Protein AF-A0AAW0KG28-F1 (afdb_monomer)

Mean predicted aligned error: 9.25 Å

Structure (mmCIF, N/CA/C/O backbone):
data_AF-A0AAW0KG28-F1
#
_entry.id   AF-A0AAW0KG28-F1
#
loop_
_atom_site.group_PDB
_atom_site.id
_atom_site.type_symbol
_atom_site.label_atom_id
_atom_site.label_alt_id
_atom_site.label_comp_id
_atom_site.label_asym_id
_atom_site.label_entity_id
_atom_site.label_seq_id
_atom_site.pdbx_PDB_ins_code
_atom_site.Cartn_x
_atom_site.Cartn_y
_atom_site.Cartn_z
_atom_site.occupancy
_atom_site.B_iso_or_equiv
_atom_site.auth_seq_id
_atom_site.auth_comp_id
_atom_site.auth_asym_id
_atom_site.auth_atom_id
_atom_site.pdbx_PDB_model_num
ATOM 1 N N . MET A 1 1 ? 52.851 36.233 19.663 1.00 39.03 1 MET A N 1
ATOM 2 C CA . MET A 1 1 ? 51.814 35.227 19.979 1.00 39.03 1 MET A CA 1
ATOM 3 C C . MET A 1 1 ? 50.995 34.976 18.720 1.00 39.03 1 MET A C 1
ATOM 5 O O . MET A 1 1 ? 50.136 35.783 18.399 1.00 39.03 1 MET A O 1
ATOM 9 N N . ILE A 1 2 ? 51.322 33.937 17.947 1.00 38.75 2 ILE A N 1
ATOM 10 C CA . ILE A 1 2 ? 50.583 33.581 16.725 1.00 38.75 2 ILE A CA 1
ATOM 11 C C . ILE A 1 2 ? 49.616 32.455 17.086 1.00 38.75 2 ILE A C 1
ATOM 13 O O . ILE A 1 2 ? 50.030 31.395 17.555 1.00 38.75 2 ILE A O 1
ATOM 17 N N . SER A 1 3 ? 48.328 32.742 16.909 1.00 42.50 3 SER A N 1
ATOM 18 C CA . SER A 1 3 ? 47.203 31.840 17.136 1.00 42.50 3 SER A CA 1
ATOM 19 C C . SER A 1 3 ? 47.344 30.583 16.272 1.00 42.50 3 SER A C 1
ATOM 21 O O . SER A 1 3 ? 47.351 30.662 15.041 1.00 42.50 3 SER A O 1
ATOM 23 N N . LYS A 1 4 ? 47.492 29.416 16.912 1.00 47.50 4 LYS A N 1
ATOM 24 C CA . LYS A 1 4 ? 47.452 28.117 16.233 1.00 47.50 4 LYS A CA 1
ATOM 25 C C . LYS A 1 4 ? 46.022 27.880 15.754 1.00 47.50 4 LYS A C 1
ATOM 27 O O . LYS A 1 4 ? 45.139 27.558 16.540 1.00 47.50 4 LYS A O 1
ATOM 32 N N . ARG A 1 5 ? 45.820 28.043 14.448 1.00 50.28 5 ARG A N 1
ATOM 33 C CA . ARG A 1 5 ? 44.624 27.615 13.723 1.00 50.28 5 ARG A CA 1
ATOM 34 C C . ARG A 1 5 ? 44.538 26.087 13.842 1.00 50.28 5 ARG A C 1
ATOM 36 O O . ARG A 1 5 ? 45.318 25.372 13.218 1.00 50.28 5 ARG A O 1
ATOM 43 N N . THR A 1 6 ? 43.653 25.589 14.697 1.00 45.19 6 THR A N 1
ATOM 44 C CA . THR A 1 6 ? 43.337 24.164 14.799 1.00 45.19 6 THR A CA 1
ATOM 45 C C . THR A 1 6 ? 42.599 23.745 13.531 1.00 45.19 6 THR A C 1
ATOM 47 O O . THR A 1 6 ? 41.420 24.034 13.349 1.00 45.19 6 THR A O 1
ATOM 50 N N . HIS A 1 7 ? 43.308 23.081 12.616 1.00 49.62 7 HIS A N 1
ATOM 51 C CA . HIS A 1 7 ? 42.667 22.293 11.570 1.00 49.62 7 HIS A CA 1
ATOM 52 C C . HIS A 1 7 ? 41.974 21.107 12.244 1.00 49.62 7 HIS A C 1
ATOM 54 O O . HIS A 1 7 ? 42.622 20.146 12.653 1.00 49.62 7 HIS A O 1
ATOM 60 N N . HIS A 1 8 ? 40.657 21.209 12.403 1.00 53.22 8 HIS A N 1
ATOM 61 C CA . HIS A 1 8 ? 39.808 20.076 12.736 1.00 53.22 8 HIS A CA 1
ATOM 62 C C . HIS A 1 8 ? 39.820 19.135 11.522 1.00 53.22 8 HIS A C 1
ATOM 64 O O . HIS A 1 8 ? 39.282 19.471 10.466 1.00 53.22 8 HIS A O 1
ATOM 70 N N . ALA A 1 9 ? 40.535 18.013 11.630 1.00 54.53 9 ALA A N 1
ATOM 71 C CA . ALA A 1 9 ? 40.462 16.942 10.645 1.00 54.53 9 ALA A CA 1
ATOM 72 C C . ALA A 1 9 ? 39.025 16.387 10.641 1.00 54.53 9 ALA A C 1
ATOM 74 O O . ALA A 1 9 ? 38.453 16.238 11.721 1.00 54.53 9 ALA A O 1
ATOM 75 N N . PRO A 1 10 ? 38.417 16.105 9.477 1.00 55.41 10 PRO A N 1
ATOM 76 C CA . PRO A 1 10 ? 37.090 15.509 9.443 1.00 55.41 10 PRO A CA 1
ATOM 77 C C . PRO A 1 10 ? 37.125 14.139 10.132 1.00 55.41 10 PRO A C 1
ATOM 79 O O . PRO A 1 10 ? 37.953 13.291 9.792 1.00 55.41 10 PRO A O 1
ATOM 82 N N . ASP A 1 11 ? 36.237 13.950 11.110 1.00 55.88 11 ASP A N 1
ATOM 83 C CA . ASP A 1 11 ? 36.062 12.694 11.837 1.00 55.88 11 ASP A CA 1
ATOM 84 C C . ASP A 1 11 ? 35.913 11.526 10.853 1.00 55.88 11 ASP A C 1
ATOM 86 O O . ASP A 1 11 ? 35.050 11.536 9.971 1.00 55.88 11 ASP A O 1
ATOM 90 N N . GLN A 1 12 ? 36.734 10.486 11.017 1.00 58.22 12 GLN A N 1
ATOM 91 C CA . GLN A 1 12 ? 36.738 9.302 10.143 1.00 58.22 12 GLN A CA 1
ATOM 92 C C . GLN A 1 12 ? 35.373 8.586 10.106 1.00 58.22 12 GLN A C 1
ATOM 94 O O . GLN A 1 12 ? 35.055 7.904 9.131 1.00 58.22 12 GLN A O 1
ATOM 99 N N . ASN A 1 13 ? 34.548 8.785 11.140 1.00 55.09 13 ASN A N 1
ATOM 100 C CA . ASN A 1 13 ? 33.187 8.263 11.241 1.00 55.09 13 ASN A CA 1
ATOM 101 C C . ASN A 1 13 ? 32.188 9.018 10.339 1.00 55.09 13 ASN A C 1
ATOM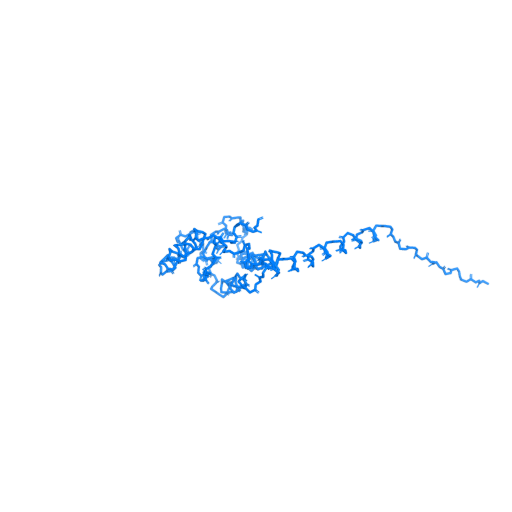 103 O O . ASN A 1 13 ? 31.209 8.448 9.867 1.00 55.09 13 ASN A O 1
ATOM 107 N N . THR A 1 14 ? 32.451 10.292 10.046 1.00 58.28 14 THR A N 1
ATOM 108 C CA . THR A 1 14 ? 31.625 11.117 9.154 1.00 58.28 14 THR A CA 1
ATOM 109 C C . THR A 1 14 ? 31.894 10.751 7.695 1.00 58.28 14 THR A C 1
ATOM 111 O O . THR A 1 14 ? 30.962 10.574 6.915 1.00 58.28 14 THR A O 1
ATOM 114 N N . THR A 1 15 ? 33.161 10.531 7.334 1.00 60.69 15 THR A N 1
ATOM 115 C CA . THR A 1 15 ? 33.578 10.174 5.967 1.00 60.69 15 THR A CA 1
ATOM 116 C C . THR A 1 15 ? 33.090 8.781 5.540 1.00 60.69 15 THR A C 1
ATOM 118 O O . THR A 1 15 ? 32.689 8.588 4.393 1.00 60.69 15 THR A O 1
ATOM 121 N N . SER A 1 16 ? 33.069 7.802 6.452 1.00 62.72 16 SER A N 1
ATOM 122 C CA . SER A 1 16 ? 32.582 6.442 6.164 1.00 62.72 16 SER A CA 1
ATOM 123 C C . SER A 1 16 ? 31.061 6.389 5.955 1.00 62.72 16 SER A C 1
ATOM 125 O O . SER A 1 16 ? 30.582 5.712 5.040 1.00 62.72 16 SER A O 1
ATOM 127 N N . VAL A 1 17 ? 30.299 7.148 6.749 1.00 66.31 17 VAL A N 1
ATOM 128 C CA . VAL A 1 17 ? 28.840 7.288 6.611 1.00 66.31 17 VAL A CA 1
ATOM 129 C C . VAL A 1 17 ? 28.479 8.029 5.321 1.00 66.31 17 VAL A C 1
ATOM 131 O O . VAL A 1 17 ? 27.544 7.621 4.629 1.00 66.31 17 VAL A O 1
ATOM 134 N N . GLN A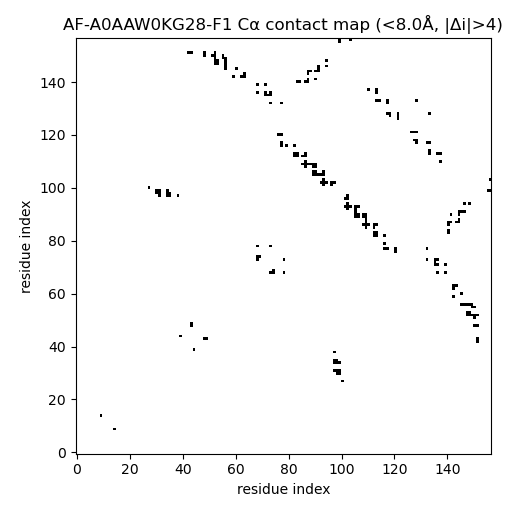 1 18 ? 29.238 9.065 4.952 1.00 67.81 18 GLN A N 1
ATOM 135 C CA . GLN A 1 18 ? 29.036 9.806 3.703 1.00 67.81 18 GLN A CA 1
ATOM 136 C C . GLN A 1 18 ? 29.200 8.894 2.479 1.00 67.81 18 GLN A C 1
ATOM 138 O O . GLN A 1 18 ? 28.288 8.802 1.657 1.00 67.81 18 GLN A O 1
ATOM 143 N N . ASN A 1 19 ? 30.293 8.126 2.431 1.00 76.06 19 ASN A N 1
ATOM 144 C CA . ASN A 1 19 ? 30.559 7.177 1.349 1.00 76.06 19 ASN A CA 1
ATOM 145 C C . ASN A 1 19 ? 29.460 6.105 1.253 1.00 76.06 19 ASN A C 1
ATOM 147 O O . ASN A 1 19 ? 28.973 5.803 0.167 1.00 76.06 19 ASN A O 1
ATOM 151 N N . SER A 1 20 ? 29.009 5.557 2.388 1.00 80.88 20 SER A N 1
ATOM 152 C CA . SER A 1 20 ? 27.921 4.567 2.426 1.00 80.88 20 SER A CA 1
ATOM 153 C C . SER A 1 20 ? 26.614 5.103 1.828 1.00 80.88 20 SER A C 1
ATOM 155 O O . SER A 1 20 ? 25.915 4.395 1.097 1.00 80.88 20 SER A O 1
ATOM 157 N N . ASN A 1 21 ? 26.292 6.371 2.087 1.00 87.31 21 ASN A N 1
ATOM 158 C CA . ASN A 1 21 ? 25.112 7.014 1.519 1.00 87.31 21 ASN A CA 1
ATOM 159 C C . ASN A 1 21 ? 25.258 7.247 0.010 1.00 87.31 21 ASN A C 1
ATOM 161 O O . ASN A 1 21 ? 24.315 6.975 -0.730 1.00 87.31 21 ASN A O 1
ATOM 165 N N . GLU A 1 22 ? 26.432 7.669 -0.461 1.00 87.19 22 GLU A N 1
ATOM 166 C CA . GLU A 1 22 ? 26.710 7.832 -1.894 1.00 87.19 22 GLU A CA 1
ATOM 167 C C . GLU A 1 22 ? 26.524 6.524 -2.673 1.00 87.19 22 GLU A C 1
ATOM 169 O O . GLU A 1 22 ? 25.815 6.514 -3.682 1.00 87.19 22 GLU A O 1
ATOM 174 N N . TYR A 1 23 ? 27.044 5.398 -2.168 1.00 87.62 23 TYR A N 1
ATOM 175 C CA . TYR A 1 23 ? 26.822 4.084 -2.786 1.00 87.62 23 TYR A CA 1
ATOM 176 C C . TYR A 1 23 ? 25.339 3.701 -2.829 1.00 87.62 23 TYR A C 1
ATOM 178 O O . TYR A 1 23 ? 24.859 3.191 -3.844 1.00 87.62 23 TYR A O 1
ATOM 186 N N . LYS A 1 24 ? 24.582 3.984 -1.760 1.00 87.94 24 LYS A N 1
ATOM 187 C CA . LYS A 1 24 ? 23.130 3.752 -1.740 1.00 87.94 24 LYS A CA 1
ATOM 188 C C . LYS A 1 24 ? 22.415 4.585 -2.801 1.00 87.94 24 LYS A C 1
ATOM 190 O O . LYS A 1 24 ? 21.565 4.045 -3.503 1.00 87.94 24 LYS A O 1
ATOM 195 N N . TYR A 1 25 ? 22.736 5.871 -2.940 1.00 91.38 25 TYR A N 1
ATOM 196 C CA . TYR A 1 25 ? 22.110 6.728 -3.952 1.00 91.38 25 TYR A CA 1
ATOM 197 C C . TYR A 1 25 ? 22.483 6.306 -5.376 1.00 91.38 25 TYR A C 1
ATOM 199 O O . TYR A 1 25 ? 21.610 6.262 -6.243 1.00 91.38 25 TYR A O 1
ATOM 207 N N . ALA A 1 26 ? 23.739 5.920 -5.607 1.00 93.38 26 ALA A N 1
ATOM 208 C CA . ALA A 1 26 ? 24.187 5.388 -6.890 1.00 93.38 26 ALA A CA 1
ATOM 209 C C . ALA A 1 26 ? 23.435 4.099 -7.264 1.00 93.38 26 ALA A C 1
ATOM 211 O O . ALA A 1 26 ? 22.929 3.985 -8.381 1.00 93.38 26 ALA A O 1
ATOM 212 N N . GLY A 1 27 ? 23.279 3.167 -6.317 1.00 92.12 27 GLY A N 1
ATOM 213 C CA . GLY A 1 27 ? 22.507 1.937 -6.517 1.00 92.12 27 GLY A CA 1
ATOM 214 C C . GLY A 1 27 ? 21.039 2.204 -6.862 1.00 92.12 27 GLY A C 1
ATOM 215 O O . GLY A 1 27 ? 20.501 1.606 -7.791 1.00 92.12 27 GLY A O 1
ATOM 216 N N . GLN A 1 28 ? 20.405 3.166 -6.187 1.00 90.38 28 GLN A N 1
ATOM 217 C CA . GLN A 1 28 ? 19.026 3.575 -6.484 1.00 90.38 28 GLN A CA 1
ATOM 218 C C . GLN A 1 28 ? 18.892 4.212 -7.873 1.00 90.38 28 GLN A C 1
ATOM 220 O O . GLN A 1 28 ? 17.927 3.947 -8.591 1.00 90.38 28 GLN A O 1
ATOM 225 N N . GLY A 1 29 ? 19.861 5.043 -8.268 1.00 93.44 29 GLY A N 1
ATOM 226 C CA . GLY A 1 29 ? 19.911 5.628 -9.607 1.00 93.44 29 GLY A CA 1
ATOM 227 C C . GLY A 1 29 ? 20.041 4.559 -10.693 1.00 93.44 29 GLY A C 1
ATOM 228 O O . GLY A 1 29 ? 19.326 4.607 -11.696 1.00 93.44 29 GLY A O 1
ATOM 229 N N . LEU A 1 30 ? 20.896 3.559 -10.461 1.00 94.25 30 LEU A N 1
ATOM 230 C CA . LEU A 1 30 ? 21.080 2.427 -11.365 1.00 94.25 30 LEU A CA 1
ATOM 231 C C . LEU A 1 30 ? 19.808 1.579 -11.483 1.00 94.25 30 LEU A C 1
ATOM 233 O O . LEU A 1 30 ? 19.371 1.310 -12.602 1.00 94.25 30 LEU A O 1
ATOM 237 N N . GLU A 1 31 ? 19.179 1.216 -10.360 1.00 91.56 31 GLU A N 1
ATOM 238 C CA . GLU A 1 31 ? 17.899 0.493 -10.346 1.00 91.56 31 GLU A CA 1
ATOM 239 C C . GLU A 1 31 ? 16.852 1.241 -11.175 1.00 91.56 31 GLU A C 1
ATOM 241 O O . GLU A 1 31 ? 16.232 0.666 -12.073 1.00 91.56 31 GLU A O 1
ATOM 246 N N . LYS A 1 32 ? 16.695 2.547 -10.931 1.00 92.38 32 LYS A N 1
ATOM 247 C CA . LYS A 1 32 ? 15.724 3.379 -11.644 1.00 92.38 32 LYS A CA 1
ATOM 248 C C . LYS A 1 32 ? 15.986 3.406 -13.142 1.00 92.38 32 LYS A C 1
ATOM 250 O O . LYS A 1 32 ? 15.041 3.292 -13.928 1.00 92.38 32 LYS A O 1
ATOM 255 N N . TYR A 1 33 ? 17.245 3.541 -13.547 1.00 94.19 33 TYR A N 1
ATOM 256 C CA . TYR A 1 33 ? 17.624 3.545 -14.955 1.00 94.19 33 TYR A CA 1
ATOM 257 C C . TYR A 1 33 ? 17.319 2.200 -15.627 1.00 94.19 33 TYR A C 1
ATOM 259 O O . TYR A 1 33 ? 16.608 2.165 -16.636 1.00 94.19 33 TYR A O 1
ATOM 267 N N . VAL A 1 34 ? 17.794 1.097 -15.041 1.00 93.69 34 VAL A N 1
ATOM 268 C CA . VAL A 1 34 ? 17.603 -0.263 -15.565 1.00 93.69 34 VAL A CA 1
ATOM 269 C C . VAL A 1 34 ? 16.118 -0.595 -15.663 1.00 93.69 34 VAL A C 1
ATOM 271 O O . VAL A 1 34 ? 15.640 -0.972 -16.735 1.00 93.69 34 VAL A O 1
ATOM 274 N N . MET A 1 35 ? 15.358 -0.367 -14.592 1.00 90.88 35 MET A N 1
ATOM 275 C CA . MET A 1 35 ? 13.927 -0.666 -14.555 1.00 90.88 35 MET A CA 1
ATOM 276 C C . MET A 1 35 ? 13.133 0.203 -15.522 1.00 90.88 35 MET A C 1
ATOM 278 O O . MET A 1 35 ? 12.198 -0.283 -16.143 1.00 90.88 35 MET A O 1
ATOM 282 N N . THR A 1 36 ? 13.532 1.455 -15.758 1.00 89.50 36 THR A N 1
ATOM 283 C CA . THR A 1 36 ? 12.879 2.298 -16.774 1.00 89.50 36 THR A CA 1
ATOM 284 C C . THR A 1 36 ? 13.025 1.723 -18.185 1.00 89.50 36 THR A C 1
ATOM 286 O O . THR A 1 36 ? 12.083 1.824 -18.977 1.00 89.50 36 THR A O 1
ATOM 289 N N . LYS A 1 37 ? 14.180 1.124 -18.504 1.00 92.06 37 LYS A N 1
ATOM 290 C CA . LYS A 1 37 ? 14.465 0.520 -19.817 1.00 92.06 37 LYS A CA 1
ATOM 291 C C . LYS A 1 37 ? 13.860 -0.872 -19.973 1.00 92.06 37 LYS A C 1
ATOM 293 O O . LYS A 1 37 ? 13.383 -1.197 -21.055 1.00 92.06 37 LYS A O 1
ATOM 298 N N . LEU A 1 38 ? 13.872 -1.676 -18.912 1.00 89.44 38 LEU A N 1
ATOM 299 C CA . LEU A 1 38 ? 13.390 -3.056 -18.938 1.00 89.44 38 LEU A CA 1
ATOM 300 C C . LEU A 1 38 ? 11.900 -3.197 -18.622 1.00 89.44 38 LEU A C 1
ATOM 302 O O . LEU A 1 38 ? 11.364 -4.275 -18.853 1.00 89.44 38 LEU A O 1
ATOM 306 N N . PHE A 1 39 ? 11.227 -2.137 -18.153 1.00 84.81 39 PHE A N 1
ATOM 307 C CA . PHE A 1 39 ? 9.842 -2.184 -17.669 1.00 84.81 39 PHE A CA 1
ATOM 308 C C . PHE A 1 39 ? 8.908 -2.987 -18.577 1.00 84.81 39 PHE A C 1
ATOM 310 O O . PHE A 1 39 ? 8.270 -3.914 -18.114 1.00 84.81 39 PHE A O 1
ATOM 317 N N . THR A 1 40 ? 8.878 -2.710 -19.882 1.00 83.88 40 THR A N 1
ATOM 318 C CA . THR A 1 40 ? 7.962 -3.389 -20.820 1.00 83.88 40 THR A CA 1
ATOM 319 C C . THR A 1 40 ? 8.276 -4.867 -21.060 1.00 83.88 40 THR A C 1
ATOM 321 O O . THR A 1 40 ? 7.461 -5.569 -21.644 1.00 83.88 40 THR A O 1
ATOM 324 N N . ARG A 1 41 ? 9.465 -5.336 -20.665 1.00 84.31 41 ARG A N 1
ATOM 325 C CA . ARG A 1 41 ? 9.902 -6.732 -20.809 1.00 84.31 41 ARG A CA 1
ATOM 326 C C . ARG A 1 41 ? 9.753 -7.542 -19.530 1.00 84.31 41 ARG A C 1
ATOM 328 O O . ARG A 1 41 ? 9.636 -8.757 -19.610 1.00 84.31 41 ARG A O 1
ATOM 335 N N . VAL A 1 42 ? 9.831 -6.889 -18.373 1.00 82.38 42 VAL A N 1
ATOM 336 C CA . VAL A 1 42 ? 9.784 -7.560 -17.061 1.00 82.38 42 VAL A CA 1
ATOM 337 C C . VAL A 1 42 ? 8.454 -7.354 -16.352 1.00 82.38 42 VAL A C 1
ATOM 339 O O . VAL A 1 42 ? 8.097 -8.138 -15.485 1.00 82.38 42 VAL A O 1
ATOM 342 N N . PHE A 1 43 ? 7.719 -6.304 -16.712 1.00 76.44 43 PHE A N 1
ATOM 343 C CA . PHE A 1 43 ? 6.431 -5.978 -16.132 1.00 76.44 43 PHE A CA 1
ATOM 344 C C . PHE A 1 43 ? 5.327 -6.380 -17.097 1.00 76.44 43 PHE A C 1
ATOM 346 O O . PHE A 1 43 ? 5.301 -5.917 -18.238 1.00 76.44 43 PHE A O 1
ATOM 353 N N . ALA A 1 44 ? 4.418 -7.225 -16.628 1.00 73.75 44 ALA A N 1
ATOM 354 C CA . ALA A 1 44 ? 3.324 -7.743 -17.430 1.00 73.75 44 ALA A CA 1
ATOM 355 C C . ALA A 1 44 ? 3.706 -8.402 -18.751 1.00 73.75 44 ALA A C 1
ATOM 357 O O . ALA A 1 44 ? 3.028 -8.253 -19.765 1.00 73.75 44 ALA A O 1
ATOM 358 N N . SER A 1 45 ? 4.804 -9.155 -18.719 1.00 78.88 45 SER A N 1
ATOM 359 C CA . SER A 1 45 ? 5.331 -9.843 -19.890 1.00 78.88 45 SER A CA 1
ATOM 360 C C . SER A 1 45 ? 4.697 -11.208 -20.145 1.00 78.88 45 SER A C 1
ATOM 362 O O . SER A 1 45 ? 4.712 -11.648 -21.295 1.00 78.88 45 SER A O 1
ATOM 364 N N . HIS A 1 46 ? 4.116 -11.862 -19.129 1.00 83.25 46 HIS A N 1
ATOM 365 C CA . HIS A 1 46 ? 3.430 -13.142 -19.301 1.00 83.25 46 HIS A CA 1
ATOM 366 C C . HIS A 1 46 ? 1.902 -12.961 -19.405 1.00 83.25 46 HIS A C 1
ATOM 368 O O . HIS A 1 46 ? 1.306 -12.277 -18.569 1.00 83.25 46 HIS A O 1
ATOM 374 N N . PRO A 1 47 ? 1.225 -13.586 -20.388 1.00 85.12 47 PRO A N 1
ATOM 375 C CA . PRO A 1 47 ? -0.231 -13.490 -20.531 1.00 85.12 47 PRO A CA 1
ATOM 376 C C . PRO A 1 47 ? -1.016 -13.959 -19.299 1.00 85.12 47 PRO A C 1
ATOM 378 O O . PRO A 1 47 ? -2.060 -13.389 -18.979 1.00 85.12 47 PRO A O 1
ATOM 381 N N . ASP A 1 48 ? -0.514 -14.978 -18.597 1.00 86.31 48 ASP A N 1
ATOM 382 C CA . ASP A 1 48 ? -1.157 -15.498 -17.383 1.00 86.31 48 ASP A CA 1
ATOM 383 C 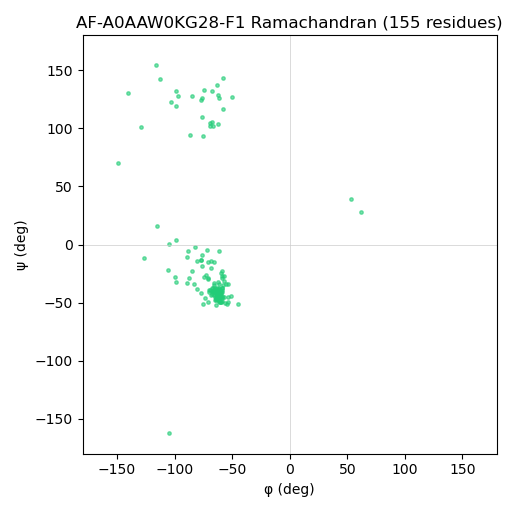C . ASP A 1 48 ? -1.172 -14.467 -16.256 1.00 86.31 48 ASP A C 1
ATOM 385 O O . ASP A 1 48 ? -2.192 -14.299 -15.589 1.00 86.31 48 ASP A O 1
ATOM 389 N N . ASP A 1 49 ? -0.086 -13.715 -16.101 1.00 81.56 49 ASP A N 1
ATOM 390 C CA . ASP A 1 49 ? 0.013 -12.679 -15.083 1.00 81.56 49 ASP A CA 1
ATOM 391 C C . ASP A 1 49 ? -0.985 -11.538 -15.375 1.00 81.56 49 ASP A C 1
ATOM 393 O O . ASP A 1 49 ? -1.651 -11.032 -14.472 1.00 81.56 49 ASP A O 1
ATOM 397 N N . VAL A 1 50 ? -1.168 -11.164 -16.654 1.00 83.31 50 VAL A N 1
ATOM 398 C CA . VAL A 1 50 ? -2.172 -10.166 -17.083 1.00 83.31 50 VAL A CA 1
ATOM 399 C C . VAL A 1 50 ? -3.587 -10.657 -16.780 1.00 83.31 50 VAL A C 1
ATOM 401 O O . VAL A 1 50 ? -4.436 -9.892 -16.317 1.00 83.31 50 VAL A O 1
ATOM 404 N N . LYS A 1 51 ? -3.850 -11.945 -17.014 1.00 87.19 51 LYS A N 1
ATOM 405 C CA . LYS A 1 51 ? -5.143 -12.570 -16.725 1.00 87.19 51 LYS A CA 1
ATOM 406 C C . LYS A 1 51 ? -5.431 -12.605 -15.224 1.00 87.19 51 LYS A C 1
ATOM 408 O O . LYS A 1 51 ? -6.556 -12.303 -14.825 1.00 87.19 51 LYS A O 1
ATOM 413 N N . LEU A 1 52 ? -4.446 -12.957 -14.398 1.00 84.75 52 LEU A N 1
ATOM 414 C CA . LEU A 1 52 ? -4.580 -12.950 -12.939 1.00 84.75 52 LEU A CA 1
ATOM 415 C C . LEU A 1 52 ? -4.865 -11.542 -12.415 1.00 84.75 52 LEU A C 1
ATOM 417 O O . LEU A 1 52 ? -5.727 -11.376 -11.552 1.00 84.75 52 LEU A O 1
ATOM 421 N N . ASP A 1 53 ? -4.212 -10.530 -12.984 1.00 84.81 53 ASP A N 1
ATOM 422 C CA . ASP A 1 53 ? -4.465 -9.135 -12.637 1.00 84.81 53 ASP A CA 1
ATOM 423 C C . ASP A 1 53 ? -5.887 -8.686 -12.962 1.00 84.81 53 ASP A C 1
ATOM 425 O O . ASP A 1 53 ? -6.552 -8.066 -12.129 1.00 84.81 53 ASP A O 1
ATOM 429 N N . HIS A 1 54 ? -6.385 -9.053 -14.145 1.00 86.31 54 HIS A N 1
ATOM 430 C CA . HIS A 1 54 ? -7.762 -8.769 -14.535 1.00 86.31 54 HIS A CA 1
ATOM 431 C C . HIS A 1 54 ? -8.758 -9.412 -13.565 1.00 86.31 54 HIS A C 1
ATOM 433 O O . HIS A 1 54 ? -9.635 -8.733 -13.036 1.00 86.31 54 HIS A O 1
ATOM 439 N N . GLN A 1 55 ? -8.582 -10.702 -13.262 1.00 88.75 55 GLN A N 1
ATOM 440 C CA . GLN A 1 55 ? -9.456 -11.426 -12.334 1.00 88.75 55 GLN A CA 1
ATOM 441 C C . GLN A 1 55 ? -9.438 -10.825 -10.926 1.00 88.75 55 GLN A C 1
ATOM 443 O O . GLN A 1 55 ? -10.472 -10.769 -10.256 1.00 88.75 55 GLN A O 1
ATOM 448 N N . LEU A 1 56 ? -8.270 -10.392 -10.453 1.00 86.00 56 LEU A N 1
ATOM 449 C CA . LEU A 1 56 ? -8.136 -9.742 -9.157 1.00 86.00 56 LEU A CA 1
ATOM 450 C C . LEU A 1 56 ? -8.815 -8.369 -9.156 1.00 86.00 56 LEU A C 1
ATOM 452 O O . LEU A 1 56 ? -9.555 -8.066 -8.222 1.00 86.00 56 LEU A O 1
ATOM 456 N N . SER A 1 57 ? -8.633 -7.578 -10.215 1.00 86.25 57 SER A N 1
ATOM 457 C CA . SER A 1 57 ? -9.294 -6.280 -10.381 1.00 86.25 57 SER A CA 1
ATOM 458 C C . SER A 1 57 ? -10.820 -6.414 -10.400 1.00 86.25 57 SER A C 1
ATOM 460 O O . SER A 1 57 ? -11.506 -5.688 -9.680 1.00 86.25 57 SER A O 1
ATOM 462 N N . GLU A 1 58 ? -11.363 -7.398 -11.123 1.00 89.38 58 GLU A N 1
ATOM 463 C CA . GLU A 1 58 ? -12.802 -7.688 -11.145 1.00 89.38 58 GLU A CA 1
ATOM 464 C C . GLU A 1 58 ? -13.330 -8.066 -9.758 1.00 89.38 58 GLU A C 1
ATOM 466 O O . GLU A 1 58 ? -14.327 -7.510 -9.294 1.00 89.38 58 GLU A O 1
ATOM 471 N N . LYS A 1 59 ? -12.639 -8.968 -9.051 1.00 89.31 59 LYS A N 1
ATOM 472 C CA . LYS A 1 59 ? -13.018 -9.361 -7.685 1.00 89.31 59 LYS A CA 1
ATOM 473 C C . LYS A 1 59 ? -12.995 -8.172 -6.727 1.00 89.31 59 LYS A C 1
ATOM 475 O O . LYS A 1 59 ? -13.946 -7.992 -5.967 1.00 89.31 59 LYS A O 1
ATOM 480 N N . MET A 1 60 ? -11.949 -7.348 -6.781 1.00 89.38 60 MET A N 1
ATOM 481 C CA . MET A 1 60 ? -11.843 -6.144 -5.955 1.00 89.38 60 MET A CA 1
ATOM 482 C C . MET A 1 60 ? -12.974 -5.162 -6.264 1.00 89.38 60 MET A C 1
ATOM 484 O O . MET A 1 60 ? -13.613 -4.669 -5.337 1.00 89.38 60 MET A O 1
ATOM 488 N N . ALA A 1 61 ? -13.299 -4.949 -7.542 1.00 89.62 61 ALA A N 1
ATOM 489 C CA . ALA A 1 61 ? -14.387 -4.068 -7.961 1.00 89.62 61 ALA A CA 1
ATOM 490 C C . ALA A 1 61 ? -15.764 -4.520 -7.447 1.00 89.62 61 ALA A C 1
ATOM 492 O O . ALA A 1 61 ? -16.599 -3.671 -7.134 1.00 89.62 61 ALA A O 1
ATOM 493 N N . LEU A 1 62 ? -16.005 -5.830 -7.329 1.00 92.56 62 LEU A N 1
ATOM 494 C CA . LEU A 1 62 ? -17.227 -6.372 -6.725 1.00 92.56 62 LEU A CA 1
ATOM 495 C C . LEU A 1 62 ? -17.246 -6.153 -5.207 1.00 92.56 62 LEU A C 1
ATOM 497 O O . LEU A 1 62 ? -18.215 -5.613 -4.677 1.00 92.56 62 LEU A O 1
ATOM 501 N N . ILE A 1 63 ? -16.164 -6.513 -4.509 1.00 92.31 63 ILE A N 1
ATOM 502 C CA . ILE A 1 63 ? -16.054 -6.381 -3.044 1.00 92.31 63 ILE A CA 1
ATOM 503 C C . ILE A 1 63 ? -16.181 -4.914 -2.612 1.00 92.31 63 ILE A C 1
ATOM 505 O O . ILE A 1 63 ? -16.856 -4.603 -1.628 1.00 92.31 63 ILE A O 1
ATOM 509 N N . GLN A 1 64 ? -15.592 -3.991 -3.377 1.00 92.19 64 GLN A N 1
ATOM 510 C CA . GLN A 1 64 ? -15.587 -2.559 -3.079 1.00 92.19 64 GLN A CA 1
ATOM 511 C C . GLN A 1 64 ? -17.000 -1.963 -2.924 1.00 92.19 64 GLN A C 1
ATOM 513 O O . GLN A 1 64 ? -17.159 -0.966 -2.207 1.00 92.19 64 GLN A O 1
ATOM 518 N N . GLN A 1 65 ? -18.006 -2.557 -3.580 1.00 92.44 65 GLN A N 1
ATOM 519 C CA . GLN A 1 65 ? -19.394 -2.079 -3.600 1.00 92.44 65 GLN A CA 1
ATOM 520 C C . GLN A 1 65 ? -20.113 -2.265 -2.263 1.00 92.44 65 GLN A C 1
ATOM 522 O O . GLN A 1 65 ? -20.993 -1.472 -1.941 1.00 92.44 65 GLN A O 1
ATOM 527 N N . PHE A 1 66 ? -19.746 -3.287 -1.487 1.00 95.00 66 PHE A N 1
ATOM 528 C CA . PHE A 1 66 ? -20.467 -3.647 -0.263 1.00 95.00 66 PHE A CA 1
ATOM 529 C C . PHE A 1 66 ? -19.586 -3.753 0.985 1.00 95.00 66 PHE A C 1
ATOM 531 O O . PHE A 1 66 ? -20.131 -3.828 2.086 1.00 95.00 66 PHE A O 1
ATOM 538 N N . ILE A 1 67 ? -18.255 -3.749 0.845 1.00 95.44 67 ILE A N 1
ATOM 539 C CA . ILE A 1 67 ? -17.339 -3.787 1.988 1.00 95.44 67 ILE A CA 1
ATOM 540 C C . ILE A 1 67 ? -17.524 -2.550 2.874 1.00 95.44 67 ILE A C 1
ATOM 542 O O . ILE A 1 67 ? -17.476 -1.404 2.405 1.00 95.44 67 ILE A O 1
ATOM 546 N N . ARG A 1 68 ? -17.709 -2.798 4.169 1.00 95.75 68 ARG A N 1
ATOM 547 C CA . ARG A 1 68 ? -17.781 -1.790 5.225 1.00 95.75 68 ARG A CA 1
ATOM 548 C C . ARG A 1 68 ? -16.621 -1.974 6.207 1.00 95.75 68 ARG A C 1
ATOM 550 O O . ARG A 1 68 ? -16.131 -3.098 6.340 1.00 95.75 68 ARG A O 1
ATOM 557 N N . PRO A 1 69 ? -16.192 -0.919 6.918 1.00 95.94 69 PRO A N 1
ATOM 558 C CA . PRO A 1 69 ? -15.107 -1.022 7.894 1.00 95.94 69 PRO A CA 1
ATOM 559 C C . PRO A 1 69 ? -15.354 -2.090 8.971 1.00 95.94 69 PRO A C 1
ATOM 561 O O . PRO A 1 69 ? -14.427 -2.778 9.390 1.00 95.94 69 PRO A O 1
ATOM 564 N N . GLU A 1 70 ? -16.612 -2.298 9.368 1.00 96.00 70 GLU A N 1
ATOM 565 C CA . GLU A 1 70 ? -16.992 -3.290 10.382 1.00 96.00 70 GLU A CA 1
ATOM 566 C C . GLU A 1 70 ? -16.804 -4.733 9.901 1.00 96.00 70 GLU A C 1
ATOM 568 O O . GLU A 1 70 ? -16.714 -5.635 10.721 1.00 96.00 70 GLU A O 1
ATOM 573 N N . ASN A 1 71 ? -16.738 -4.977 8.586 1.00 96.31 71 ASN A N 1
ATOM 574 C CA . ASN A 1 71 ? -16.446 -6.311 8.052 1.00 96.31 71 ASN A CA 1
ATOM 575 C C . ASN A 1 71 ? -14.987 -6.733 8.268 1.00 96.31 71 ASN A C 1
ATOM 577 O O . ASN A 1 71 ? -14.668 -7.900 8.069 1.00 96.31 71 ASN A O 1
ATOM 581 N N . LEU A 1 72 ? -14.121 -5.778 8.607 1.00 96.19 72 LEU A N 1
ATOM 582 C CA . LEU A 1 72 ? -12.703 -5.978 8.884 1.00 96.19 72 LEU A CA 1
ATOM 583 C C . LEU A 1 72 ? -12.375 -5.650 10.349 1.00 96.19 72 LEU A C 1
ATOM 585 O O . LEU A 1 72 ? -11.217 -5.438 10.670 1.00 96.19 72 LEU A O 1
ATOM 589 N N . ASP A 1 73 ? -13.380 -5.555 11.225 1.00 94.81 73 ASP A N 1
ATOM 590 C CA . ASP A 1 73 ? -13.206 -5.236 12.650 1.00 94.81 73 ASP A CA 1
ATOM 591 C C . ASP A 1 73 ? -12.575 -3.852 12.931 1.00 94.81 73 ASP A C 1
ATOM 593 O O . ASP A 1 73 ? -11.972 -3.609 13.979 1.00 94.81 73 ASP A O 1
ATOM 597 N N . ILE A 1 74 ? -12.760 -2.881 12.025 1.00 94.94 74 ILE A N 1
ATOM 598 C CA . ILE A 1 74 ? -12.267 -1.510 12.222 1.00 94.94 74 ILE A CA 1
ATOM 599 C C . ILE A 1 74 ? -13.170 -0.754 13.207 1.00 94.94 74 ILE A C 1
ATOM 601 O O . ILE A 1 74 ? -14.294 -0.352 12.879 1.00 94.94 74 ILE A O 1
ATOM 605 N N . LYS A 1 75 ? -12.648 -0.489 14.411 1.00 92.25 75 LYS A N 1
ATOM 606 C CA . LYS A 1 75 ? -13.329 0.298 15.457 1.00 92.25 75 LYS A CA 1
ATOM 607 C C . LYS A 1 75 ? -13.672 1.706 14.949 1.00 92.25 75 LYS A C 1
ATOM 609 O O . LYS A 1 75 ? -12.868 2.335 14.266 1.00 92.25 75 LYS A O 1
ATOM 614 N N . ARG A 1 76 ? -14.830 2.246 15.359 1.00 91.50 76 ARG A N 1
ATOM 615 C CA . ARG A 1 76 ? -15.310 3.590 14.953 1.00 91.50 76 ARG A CA 1
ATOM 616 C C . ARG A 1 76 ? -14.302 4.711 15.214 1.00 91.50 76 ARG A C 1
ATOM 618 O O . ARG A 1 76 ? -14.203 5.628 14.411 1.00 91.50 76 ARG A O 1
ATOM 625 N N . THR A 1 77 ? -13.520 4.607 16.287 1.00 90.62 77 THR A N 1
ATOM 626 C CA . THR A 1 77 ? -12.457 5.564 16.638 1.00 90.62 77 THR A CA 1
ATOM 627 C C . THR A 1 77 ? -11.396 5.707 15.540 1.00 90.62 77 THR A C 1
ATOM 629 O O . THR A 1 77 ? -10.805 6.771 15.395 1.00 90.62 77 THR A O 1
ATOM 632 N N . PHE A 1 78 ? -11.189 4.671 14.720 1.00 91.50 78 PHE A N 1
ATOM 633 C CA . PHE A 1 78 ? -10.227 4.662 13.613 1.00 91.50 78 PHE A CA 1
ATOM 634 C C . PHE A 1 78 ? -10.865 4.940 12.245 1.00 91.50 78 PHE A C 1
ATOM 636 O O . PHE A 1 78 ? -10.179 4.891 11.222 1.00 91.50 78 PHE A O 1
ATOM 643 N N . GLN A 1 79 ? -12.166 5.239 12.205 1.00 93.12 79 GLN A N 1
ATOM 644 C CA . GLN A 1 79 ? -12.881 5.532 10.968 1.00 93.12 79 GLN A CA 1
ATOM 645 C C . GLN A 1 79 ? -12.761 7.018 10.612 1.00 93.12 79 GLN A C 1
ATOM 647 O O . GLN A 1 79 ? -13.524 7.858 11.083 1.00 93.12 79 GLN A O 1
ATOM 652 N N . ASN A 1 80 ? -11.777 7.348 9.772 1.00 94.00 80 ASN A N 1
ATOM 653 C CA . ASN A 1 80 ? -11.552 8.703 9.272 1.00 94.00 80 ASN A CA 1
ATOM 654 C C . ASN A 1 80 ? -11.433 8.693 7.746 1.00 94.00 80 ASN A C 1
ATOM 656 O O . ASN A 1 80 ? -10.376 8.390 7.187 1.00 94.00 80 ASN A O 1
ATOM 660 N N . GLU A 1 81 ? -12.522 9.078 7.084 1.00 93.06 81 GLU A N 1
ATOM 661 C CA . GLU A 1 81 ? -12.626 9.085 5.622 1.00 93.06 81 GLU A CA 1
ATOM 662 C C . GLU A 1 81 ? -11.571 9.976 4.949 1.00 93.06 81 GLU A C 1
ATOM 664 O O . GLU A 1 81 ? -11.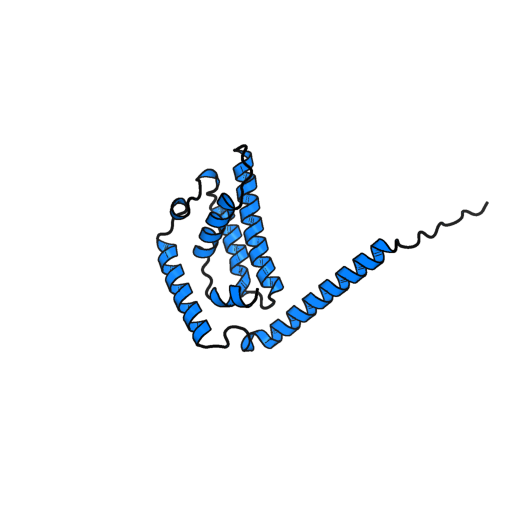012 9.609 3.916 1.00 93.06 81 GLU A O 1
ATOM 669 N N . THR A 1 82 ? -11.232 11.123 5.546 1.00 95.81 82 THR A N 1
ATOM 670 C CA . THR A 1 82 ? -10.218 12.034 4.992 1.00 95.81 82 THR A CA 1
ATOM 671 C C . THR A 1 82 ? -8.835 11.386 4.992 1.00 95.81 82 THR A C 1
ATOM 673 O O . THR A 1 82 ? -8.148 11.395 3.969 1.00 95.81 82 THR A O 1
ATOM 676 N N . SER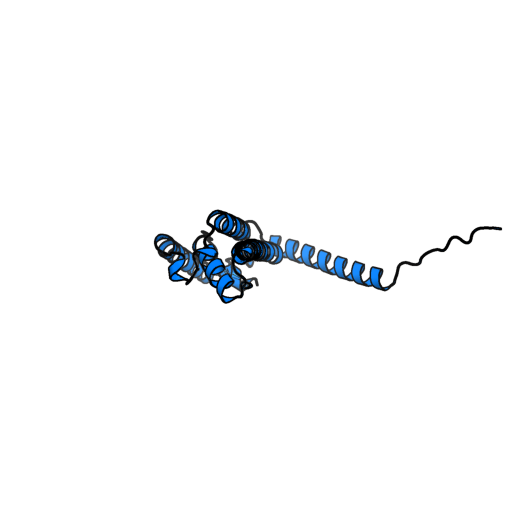 A 1 83 ? -8.424 10.786 6.110 1.00 95.75 83 SER A N 1
ATOM 677 C CA . SER A 1 83 ? -7.138 10.091 6.216 1.00 95.75 83 SER A CA 1
ATOM 678 C C . SER A 1 83 ? -7.084 8.858 5.319 1.00 95.75 83 SER A C 1
ATOM 680 O O . SER A 1 83 ? -6.064 8.614 4.675 1.00 95.75 83 SER A O 1
ATOM 682 N N . TRP A 1 84 ? -8.182 8.106 5.208 1.00 96.31 84 TRP A N 1
ATOM 683 C CA . TRP A 1 84 ? -8.263 6.979 4.280 1.00 96.31 84 TRP A CA 1
ATOM 684 C C . TRP A 1 84 ? -8.143 7.424 2.830 1.00 96.31 84 TRP A C 1
ATOM 686 O O . TRP A 1 84 ? -7.383 6.820 2.079 1.00 96.31 84 TRP A O 1
ATOM 696 N N . LEU A 1 85 ? -8.805 8.513 2.436 1.00 96.19 85 LEU A N 1
ATOM 697 C CA . LEU A 1 85 ? -8.672 9.072 1.094 1.00 96.19 85 LEU A CA 1
ATOM 698 C C . LEU A 1 85 ? -7.230 9.518 0.799 1.00 96.19 85 LEU A C 1
ATOM 700 O O . LEU A 1 85 ? -6.747 9.337 -0.319 1.00 96.19 85 LEU A O 1
ATOM 704 N N . LEU A 1 86 ? -6.520 10.082 1.780 1.00 97.31 86 LEU A N 1
ATOM 705 C CA . LEU A 1 86 ? -5.101 10.425 1.632 1.00 97.31 86 LEU A CA 1
ATOM 706 C C . LEU A 1 86 ? -4.230 9.174 1.450 1.00 97.31 86 LEU A C 1
ATOM 708 O O . LEU A 1 86 ? -3.403 9.142 0.540 1.00 97.31 86 LEU A O 1
ATOM 712 N N . ALA A 1 87 ? -4.451 8.129 2.250 1.00 97.00 87 ALA A N 1
ATOM 713 C CA . ALA A 1 87 ? -3.732 6.862 2.127 1.00 97.00 87 ALA A CA 1
ATOM 714 C C . ALA A 1 87 ? -3.986 6.201 0.758 1.00 97.00 87 ALA A C 1
ATOM 716 O O . ALA A 1 87 ? -3.045 5.791 0.077 1.00 97.00 87 ALA A O 1
ATOM 717 N N . GLN A 1 88 ? -5.244 6.201 0.302 1.00 95.44 88 GLN A N 1
ATOM 718 C CA . GLN A 1 88 ? -5.634 5.733 -1.029 1.00 95.44 88 GLN A CA 1
ATOM 719 C C . GLN A 1 88 ? -4.890 6.492 -2.135 1.00 95.44 88 GLN A C 1
ATOM 721 O O . GLN A 1 88 ? -4.367 5.871 -3.059 1.00 95.44 88 GLN A O 1
ATOM 726 N N . LYS A 1 89 ? -4.795 7.824 -2.036 1.00 95.06 89 LYS A N 1
ATOM 727 C CA . LYS A 1 89 ? -4.064 8.652 -3.008 1.00 95.06 89 LYS A CA 1
ATOM 728 C C . LYS A 1 89 ? -2.570 8.348 -3.033 1.00 95.06 89 LYS A C 1
ATOM 730 O O . LYS A 1 89 ? -1.994 8.330 -4.116 1.00 95.06 89 LYS A O 1
ATOM 735 N N . GLU A 1 90 ? -1.933 8.114 -1.884 1.00 95.88 90 GLU A N 1
ATOM 736 C CA . GLU A 1 90 ? -0.525 7.691 -1.854 1.00 95.88 90 GLU A CA 1
ATOM 737 C C . GLU A 1 90 ? -0.340 6.345 -2.559 1.00 95.88 90 GLU A C 1
ATOM 739 O O . GLU A 1 90 ? 0.542 6.218 -3.408 1.00 95.88 90 GLU A O 1
ATOM 744 N N . LEU A 1 91 ? -1.215 5.373 -2.286 1.00 93.12 91 LEU A N 1
ATOM 745 C CA . LEU A 1 91 ? -1.136 4.047 -2.897 1.00 93.12 91 LEU A CA 1
ATOM 746 C C . LEU A 1 91 ? -1.416 4.079 -4.411 1.00 93.12 91 LEU A C 1
ATOM 748 O O . LEU A 1 91 ? -0.734 3.403 -5.176 1.00 93.12 91 LEU A O 1
ATOM 752 N N . GLN A 1 92 ? -2.344 4.919 -4.878 1.00 92.19 92 GLN A N 1
ATOM 753 C CA . GLN A 1 92 ? -2.656 5.087 -6.307 1.00 92.19 92 GLN A CA 1
ATOM 754 C C . GLN A 1 92 ? -1.456 5.539 -7.153 1.00 92.19 92 GLN A C 1
ATOM 756 O O . GLN A 1 92 ? -1.371 5.190 -8.335 1.00 92.19 92 GLN A O 1
ATOM 761 N N . LYS A 1 93 ? -0.498 6.274 -6.569 1.00 91.94 93 LYS A N 1
ATOM 762 C CA . LYS A 1 93 ? 0.702 6.746 -7.282 1.00 91.94 93 LYS A CA 1
ATOM 763 C C . LYS A 1 93 ? 1.621 5.612 -7.728 1.00 91.94 93 LYS A C 1
ATOM 765 O O . LYS A 1 93 ? 2.468 5.828 -8.588 1.00 91.94 93 LYS A O 1
ATOM 770 N N . ILE A 1 94 ? 1.461 4.399 -7.203 1.00 89.19 94 ILE A N 1
ATOM 771 C CA . ILE A 1 94 ? 2.341 3.264 -7.501 1.00 89.19 94 ILE A CA 1
ATOM 772 C C . ILE A 1 94 ? 2.433 2.937 -9.001 1.00 89.19 94 ILE A C 1
ATOM 774 O O . ILE A 1 94 ? 3.491 2.531 -9.492 1.00 89.19 94 ILE A O 1
ATOM 7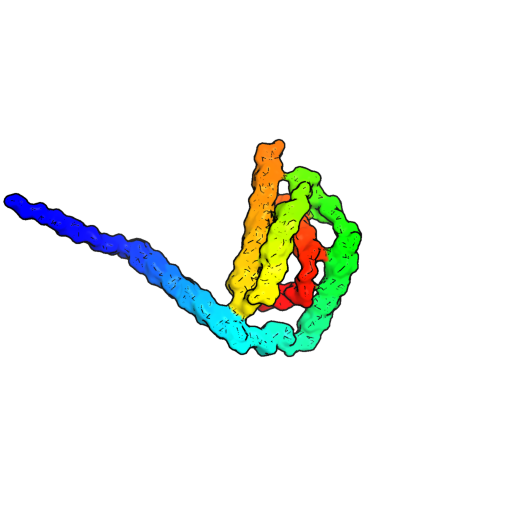78 N N . ASN A 1 95 ? 1.359 3.184 -9.758 1.00 84.88 95 ASN A N 1
ATOM 779 C CA . ASN A 1 95 ? 1.319 2.989 -11.211 1.00 84.88 95 ASN A CA 1
ATOM 780 C C . ASN A 1 95 ? 2.026 4.108 -11.994 1.00 84.88 95 ASN A C 1
ATOM 782 O O . ASN A 1 95 ? 2.327 3.932 -13.171 1.00 84.88 95 ASN A O 1
ATOM 786 N N . MET A 1 96 ? 2.339 5.235 -11.350 1.00 89.75 96 MET A N 1
ATOM 787 C CA . MET A 1 96 ? 3.101 6.339 -11.945 1.00 89.75 96 MET A CA 1
ATOM 788 C C . MET A 1 96 ? 4.611 6.072 -11.948 1.00 89.75 96 MET A C 1
ATOM 790 O O . MET A 1 96 ? 5.358 6.755 -12.649 1.00 89.75 96 MET A O 1
ATOM 794 N N . TYR A 1 97 ? 5.070 5.079 -11.183 1.00 89.62 97 TYR A N 1
ATOM 795 C CA . TYR A 1 97 ? 6.484 4.764 -11.029 1.00 89.62 97 TYR A CA 1
ATOM 796 C C . TYR A 1 97 ? 6.841 3.419 -11.653 1.00 89.62 97 TYR A C 1
ATOM 798 O O . TYR A 1 97 ? 6.090 2.450 -11.565 1.00 89.62 97 TYR A O 1
ATOM 806 N N . LYS A 1 98 ? 8.028 3.351 -12.262 1.00 87.94 98 LYS A N 1
ATOM 807 C CA . LYS A 1 98 ? 8.590 2.116 -12.832 1.00 87.94 98 LYS A CA 1
ATOM 808 C C . LYS A 1 98 ? 9.599 1.443 -11.907 1.00 87.94 98 LYS A C 1
ATOM 810 O O . LYS A 1 98 ? 9.695 0.224 -11.915 1.00 87.94 98 LYS A O 1
ATOM 815 N N . ALA A 1 99 ? 10.340 2.231 -11.126 1.00 89.31 99 ALA A N 1
ATOM 816 C CA . ALA A 1 99 ? 11.356 1.712 -10.220 1.00 89.31 99 ALA A CA 1
ATOM 817 C C . ALA A 1 99 ? 10.707 1.044 -8.988 1.00 89.31 99 ALA A C 1
ATOM 819 O O . ALA A 1 99 ? 9.825 1.668 -8.385 1.00 89.31 99 ALA A O 1
ATOM 820 N N . PRO A 1 100 ? 11.143 -0.167 -8.589 1.00 87.38 100 PRO A N 1
ATOM 821 C CA . PRO A 1 100 ? 10.670 -0.860 -7.391 1.00 87.38 100 PRO A CA 1
ATOM 822 C C . PRO A 1 100 ? 10.734 0.017 -6.145 1.00 87.38 100 PRO A C 1
ATOM 824 O O . PRO A 1 100 ? 9.754 0.120 -5.410 1.00 87.38 100 PRO A O 1
ATOM 827 N N . ARG A 1 101 ? 11.838 0.747 -5.942 1.00 90.50 101 ARG A N 1
ATOM 828 C CA . ARG A 1 101 ? 11.966 1.641 -4.791 1.00 90.50 101 ARG A CA 1
ATOM 829 C C . ARG A 1 101 ? 10.919 2.750 -4.765 1.00 90.50 101 ARG A C 1
ATOM 831 O O . ARG A 1 101 ? 10.351 3.024 -3.713 1.00 90.50 101 ARG A O 1
ATOM 838 N N . ASP A 1 102 ? 10.660 3.393 -5.900 1.00 92.31 102 ASP A N 1
ATOM 839 C CA . ASP A 1 102 ? 9.658 4.463 -5.975 1.00 92.31 102 ASP A CA 1
ATOM 840 C C . ASP A 1 102 ? 8.241 3.899 -5.716 1.00 92.31 102 ASP A C 1
ATOM 842 O O . ASP A 1 102 ? 7.424 4.538 -5.048 1.00 92.31 102 ASP A O 1
ATOM 846 N N . LYS A 1 103 ? 7.966 2.661 -6.157 1.00 90.69 103 LYS A N 1
ATOM 847 C CA . LYS A 1 103 ? 6.730 1.934 -5.820 1.00 90.69 103 LYS A CA 1
ATOM 848 C C . LYS A 1 103 ? 6.626 1.640 -4.319 1.00 90.69 103 LYS A C 1
ATOM 850 O O . LYS A 1 103 ? 5.589 1.922 -3.721 1.00 90.69 103 LYS A O 1
ATOM 855 N N . LEU A 1 104 ? 7.706 1.162 -3.694 1.00 92.00 104 LEU A N 1
ATOM 856 C CA . LEU A 1 104 ? 7.783 0.928 -2.248 1.00 92.00 104 LEU A CA 1
ATOM 857 C C . LEU A 1 104 ? 7.527 2.219 -1.460 1.00 92.00 104 LEU A C 1
ATOM 859 O O . LEU A 1 104 ? 6.804 2.201 -0.469 1.00 92.00 104 LEU A O 1
ATOM 863 N N . VAL A 1 105 ? 8.066 3.357 -1.905 1.00 94.44 105 VAL A N 1
ATOM 864 C CA . VAL A 1 105 ? 7.812 4.658 -1.264 1.00 94.44 105 VAL A CA 1
ATOM 865 C C . VAL A 1 105 ? 6.318 4.997 -1.251 1.00 94.44 105 VAL A C 1
ATOM 867 O O . VAL A 1 105 ? 5.841 5.512 -0.243 1.00 94.44 105 VAL A O 1
ATOM 870 N N . CYS A 1 106 ? 5.557 4.660 -2.297 1.00 94.56 106 CYS A N 1
ATOM 871 C CA . CYS A 1 106 ? 4.099 4.852 -2.309 1.00 94.56 106 CYS A CA 1
ATOM 872 C C . CYS A 1 106 ? 3.407 4.022 -1.218 1.00 94.56 106 CYS A C 1
ATOM 874 O O . CYS A 1 106 ? 2.575 4.546 -0.477 1.00 94.56 106 CYS A O 1
ATOM 876 N N . ILE A 1 107 ? 3.797 2.749 -1.079 1.00 93.94 107 ILE A N 1
ATOM 877 C CA . ILE A 1 107 ? 3.284 1.846 -0.037 1.00 93.94 107 ILE A CA 1
ATOM 878 C C . ILE A 1 107 ? 3.637 2.395 1.347 1.00 93.94 107 ILE A C 1
ATOM 880 O O . ILE A 1 107 ? 2.763 2.557 2.191 1.00 93.94 107 ILE A O 1
ATOM 884 N N . LEU A 1 108 ? 4.900 2.764 1.568 1.00 96.25 108 LEU A N 1
ATOM 885 C CA . LEU A 1 108 ? 5.362 3.317 2.841 1.00 96.25 108 LEU A CA 1
ATOM 886 C C . LEU A 1 108 ? 4.660 4.631 3.189 1.00 96.25 108 LEU A C 1
ATOM 888 O O . LEU A 1 108 ? 4.352 4.862 4.355 1.00 96.25 108 LEU A O 1
ATOM 892 N N . ASN A 1 109 ? 4.391 5.494 2.210 1.00 97.50 109 ASN A N 1
ATOM 893 C CA . ASN A 1 109 ? 3.643 6.727 2.435 1.00 97.50 109 ASN A CA 1
ATOM 894 C C . ASN A 1 109 ? 2.184 6.439 2.803 1.00 97.50 109 ASN A C 1
ATOM 896 O O . ASN A 1 109 ? 1.685 7.035 3.753 1.00 97.50 109 ASN A O 1
ATOM 900 N N . CYS A 1 110 ? 1.531 5.486 2.130 1.00 97.00 110 CYS A N 1
ATOM 901 C CA . CYS A 1 110 ? 0.210 4.993 2.526 1.00 97.00 110 CYS A CA 1
ATOM 902 C C . CYS A 1 110 ? 0.225 4.482 3.978 1.00 97.00 110 CYS A C 1
ATOM 904 O O . CYS A 1 110 ? -0.575 4.932 4.799 1.00 97.00 110 CYS A O 1
ATOM 906 N N . CY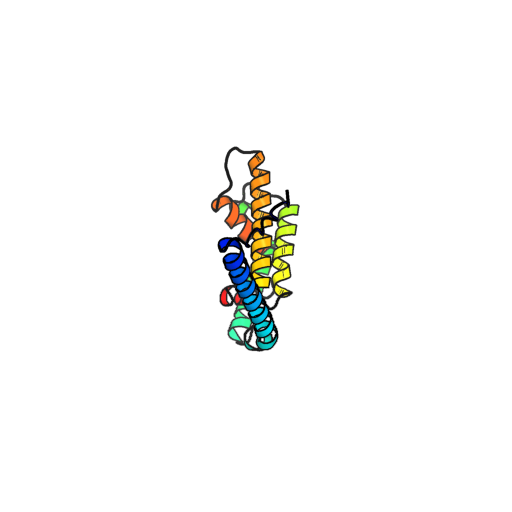S A 1 111 ? 1.188 3.626 4.334 1.00 97.19 111 CYS A N 1
ATOM 907 C CA . CYS A 1 111 ? 1.352 3.111 5.694 1.00 97.19 111 CYS A CA 1
ATOM 908 C C . CYS A 1 111 ? 1.583 4.228 6.723 1.00 97.19 111 CYS A C 1
ATOM 910 O O . CYS A 1 111 ? 1.004 4.184 7.803 1.00 97.19 111 CYS A O 1
ATOM 912 N N . LYS A 1 112 ? 2.378 5.258 6.403 1.00 97.44 112 LYS A N 1
ATOM 913 C CA . LYS A 1 112 ? 2.595 6.418 7.288 1.00 97.44 112 LYS A CA 1
ATOM 914 C C . LYS A 1 112 ? 1.314 7.205 7.535 1.00 97.44 112 LYS A C 1
ATOM 916 O O . LYS A 1 112 ? 1.065 7.604 8.666 1.00 97.44 112 LYS A O 1
ATOM 921 N N . VAL A 1 113 ? 0.499 7.421 6.501 1.00 97.81 113 VAL A N 1
ATOM 922 C CA . VAL A 1 113 ? -0.794 8.106 6.653 1.00 97.81 113 VAL A CA 1
ATOM 923 C C . VAL A 1 113 ? -1.715 7.311 7.581 1.00 97.81 113 VAL A C 1
ATOM 925 O O . VAL A 1 113 ? -2.315 7.897 8.481 1.00 97.81 113 VAL A O 1
ATOM 928 N N . ILE A 1 114 ? -1.780 5.986 7.415 1.00 96.88 114 ILE A N 1
ATOM 929 C CA . ILE A 1 114 ? -2.560 5.104 8.295 1.00 96.88 114 ILE A CA 1
ATOM 930 C C . ILE A 1 114 ? -2.007 5.133 9.726 1.00 96.88 114 ILE A C 1
ATOM 932 O O . ILE A 1 114 ? -2.769 5.321 10.666 1.00 96.88 114 ILE A O 1
ATOM 936 N N . GLY A 1 115 ? -0.691 5.012 9.908 1.00 95.38 115 GLY A N 1
ATOM 937 C CA . GLY A 1 115 ? -0.063 5.071 11.230 1.00 95.38 115 GLY A CA 1
ATOM 938 C C . GLY A 1 115 ? -0.353 6.388 11.951 1.00 95.38 115 GLY A C 1
ATOM 939 O O . GLY A 1 115 ? -0.756 6.378 13.109 1.00 95.38 115 GLY A O 1
ATOM 940 N N . ASN A 1 116 ? -0.248 7.519 11.249 1.00 95.00 116 ASN A N 1
ATOM 941 C CA . ASN A 1 116 ? -0.589 8.828 11.805 1.00 95.00 116 ASN A CA 1
ATOM 942 C C . ASN A 1 116 ? -2.071 8.916 12.185 1.00 95.00 116 ASN A C 1
ATOM 944 O O . ASN A 1 116 ? -2.390 9.427 13.254 1.00 95.00 116 ASN A O 1
ATOM 948 N N . LEU A 1 117 ? -2.976 8.404 11.343 1.00 94.62 117 LEU A N 1
ATOM 949 C CA . LEU A 1 117 ? -4.400 8.325 11.671 1.00 94.62 117 LEU A CA 1
ATOM 950 C C . LEU A 1 117 ? -4.623 7.586 12.995 1.00 94.62 117 LEU A C 1
ATOM 952 O O . LEU A 1 117 ? -5.312 8.105 13.871 1.00 94.62 117 LEU A O 1
ATOM 956 N N . LEU A 1 118 ? -4.039 6.397 13.137 1.00 93.56 118 LEU A N 1
ATOM 957 C CA . LEU A 1 118 ? -4.213 5.579 14.332 1.00 93.56 118 LEU A CA 1
ATOM 958 C C . LEU A 1 118 ? -3.640 6.268 15.569 1.00 93.56 118 LEU A C 1
ATOM 960 O O . LEU A 1 118 ? -4.316 6.318 16.590 1.00 93.56 118 LEU A O 1
ATOM 964 N N . LEU A 1 119 ? -2.447 6.859 15.456 1.00 91.94 119 LEU A N 1
ATOM 965 C CA . LEU A 1 119 ? -1.817 7.609 16.542 1.00 91.94 119 LEU A CA 1
ATOM 966 C C . LEU A 1 119 ? -2.663 8.809 16.979 1.00 91.94 119 LEU A C 1
ATOM 968 O O . LEU A 1 119 ? -2.803 9.055 18.169 1.00 91.94 119 LEU A O 1
ATOM 972 N N . HIS A 1 120 ? -3.252 9.559 16.045 1.00 90.00 120 HIS A N 1
ATOM 973 C CA . HIS A 1 120 ? -4.118 10.689 16.392 1.00 90.00 120 HIS A CA 1
ATOM 974 C C . HIS A 1 120 ? -5.430 10.244 17.038 1.00 90.00 120 HIS A C 1
ATOM 976 O O . HIS A 1 120 ? -5.896 10.880 17.982 1.00 90.00 120 HIS A O 1
ATOM 982 N N . ALA A 1 121 ? -6.013 9.152 16.548 1.00 87.19 121 ALA A N 1
ATOM 983 C CA . ALA A 1 121 ? -7.206 8.554 17.128 1.00 87.19 121 ALA A CA 1
ATOM 984 C C . ALA A 1 121 ? -6.938 8.030 18.550 1.00 87.19 121 ALA A C 1
ATOM 986 O O . ALA A 1 121 ? -7.762 8.229 19.444 1.00 87.19 121 ALA A O 1
ATOM 987 N N . SER A 1 122 ? -5.757 7.453 18.788 1.00 84.44 122 SER A N 1
ATOM 988 C CA . SER A 1 122 ? -5.355 6.957 20.102 1.00 84.44 122 SER A CA 1
ATOM 989 C C . SER A 1 122 ? -4.950 8.047 21.088 1.00 84.44 122 SER A C 1
ATOM 991 O O . SER A 1 122 ? -4.832 7.770 22.264 1.00 84.44 122 SER A O 1
ATOM 993 N N . ILE A 1 123 ? -4.799 9.316 20.701 1.00 82.38 123 ILE A N 1
ATOM 994 C CA . ILE A 1 123 ? -4.642 10.386 21.712 1.00 82.38 123 ILE A CA 1
ATOM 995 C C . ILE A 1 123 ? -5.876 10.444 22.637 1.00 82.38 123 ILE A C 1
ATOM 997 O O . ILE A 1 123 ? -5.782 10.886 23.779 1.00 82.38 123 ILE A O 1
ATOM 1001 N N . SER A 1 124 ? -7.031 9.967 22.159 1.00 71.69 124 SER A N 1
ATOM 1002 C CA . SER A 1 124 ? -8.275 9.892 22.932 1.00 71.69 124 SER A CA 1
ATOM 1003 C C . SER A 1 124 ? -8.460 8.600 23.747 1.00 71.69 124 SER A C 1
A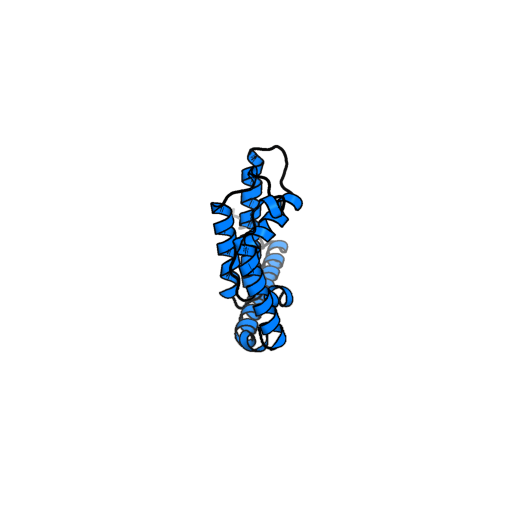TOM 1005 O O . SER A 1 124 ? -9.425 8.505 24.503 1.00 71.69 124 SER A O 1
ATOM 1007 N N . SER A 1 125 ? -7.561 7.617 23.618 1.00 68.50 125 SER A N 1
ATOM 1008 C CA . SER A 1 125 ? -7.627 6.310 24.289 1.00 68.50 125 SER A CA 1
ATOM 1009 C C . SER A 1 125 ? -6.236 5.874 24.751 1.00 68.50 125 SER A C 1
ATOM 1011 O O . SER A 1 125 ? -5.325 5.859 23.943 1.00 68.50 125 SER A O 1
ATOM 1013 N N . GLU A 1 126 ? -6.042 5.452 25.998 1.00 67.88 126 GLU A N 1
ATOM 1014 C CA . GLU A 1 126 ? -4.698 5.137 26.537 1.00 67.88 126 GLU A CA 1
ATOM 1015 C C . GLU A 1 126 ? -3.937 3.988 25.824 1.00 67.88 126 GLU A C 1
ATOM 1017 O O . GLU A 1 126 ? -2.758 3.767 26.101 1.00 67.88 126 GLU A O 1
ATOM 1022 N N . ASP A 1 127 ? -4.567 3.294 24.872 1.00 74.62 127 ASP A N 1
ATOM 1023 C CA . ASP A 1 127 ? -3.973 2.203 24.099 1.00 74.62 127 ASP A CA 1
ATOM 1024 C C . ASP A 1 127 ? -3.179 2.692 22.876 1.00 74.62 127 ASP A C 1
ATOM 1026 O O . ASP A 1 127 ? -3.697 3.397 22.006 1.00 74.62 127 ASP A O 1
ATOM 1030 N N . VAL A 1 128 ? -1.925 2.246 22.753 1.00 78.69 128 VAL A N 1
ATOM 1031 C CA . VAL A 1 128 ? -1.105 2.466 21.551 1.00 78.69 128 VAL A CA 1
ATOM 1032 C C . VAL A 1 128 ? -1.558 1.501 20.447 1.00 78.69 128 VAL A C 1
ATOM 1034 O O . VAL A 1 128 ? -1.540 0.290 20.667 1.00 78.69 128 VAL A O 1
ATOM 1037 N N . PRO A 1 129 ? -1.928 1.995 19.252 1.00 84.19 129 PRO A N 1
ATOM 1038 C CA . PRO A 1 129 ? -2.445 1.152 18.183 1.00 84.19 129 PRO A CA 1
ATOM 1039 C C . PRO A 1 129 ? -1.361 0.214 17.648 1.00 84.19 129 PRO A C 1
ATOM 1041 O O . PRO A 1 129 ? -0.242 0.643 17.342 1.00 84.19 129 PRO A O 1
ATOM 1044 N N . GLY A 1 130 ? -1.709 -1.066 17.525 1.00 88.19 130 GLY A N 1
ATOM 1045 C CA . GLY A 1 130 ? -0.813 -2.126 17.077 1.00 88.19 130 GLY A CA 1
ATOM 1046 C C . GLY A 1 130 ? -1.083 -2.591 15.646 1.00 88.19 130 GLY A C 1
ATOM 1047 O O . GLY A 1 130 ? -1.747 -1.926 14.847 1.00 88.19 130 GLY A O 1
ATOM 1048 N N . ALA A 1 131 ? -0.563 -3.777 15.318 1.00 91.50 131 ALA A N 1
ATOM 1049 C CA . ALA A 1 131 ? -0.814 -4.427 14.031 1.00 91.50 131 ALA A CA 1
ATOM 1050 C C . ALA A 1 131 ? -2.303 -4.759 13.825 1.00 91.50 131 ALA A C 1
ATOM 1052 O O . ALA A 1 131 ? -2.785 -4.686 12.695 1.00 91.50 131 ALA A O 1
ATOM 1053 N N . ASP A 1 132 ? -3.018 -5.056 14.910 1.00 91.44 132 ASP A N 1
ATOM 1054 C CA . ASP A 1 132 ? -4.436 -5.427 14.894 1.00 91.44 132 ASP A CA 1
ATOM 1055 C C . ASP A 1 132 ? -5.343 -4.237 14.552 1.00 91.44 132 ASP A C 1
ATOM 1057 O O . ASP A 1 132 ? -6.381 -4.409 13.922 1.00 91.44 132 ASP A O 1
ATOM 1061 N N . GLU A 1 133 ? -4.931 -3.009 14.873 1.00 93.38 133 GLU A N 1
ATOM 1062 C CA . GLU A 1 133 ? -5.589 -1.791 14.394 1.00 93.38 133 GLU A CA 1
ATOM 1063 C C . GLU A 1 133 ? -5.127 -1.385 12.987 1.00 93.38 133 GLU A C 1
ATOM 1065 O O . GLU A 1 133 ? -5.901 -0.843 12.196 1.00 93.38 133 GLU A O 1
ATOM 1070 N N . PHE A 1 134 ? -3.859 -1.633 12.660 1.00 95.56 134 PHE A N 1
ATOM 1071 C CA . PHE A 1 134 ? -3.253 -1.203 11.402 1.00 95.56 134 PHE A CA 1
ATOM 1072 C C . PHE A 1 134 ? -3.681 -2.032 10.194 1.00 95.56 134 PHE A C 1
ATOM 1074 O O . PHE A 1 134 ? -4.078 -1.475 9.164 1.00 95.56 134 PHE A O 1
ATOM 1081 N N . LEU A 1 135 ? -3.584 -3.356 10.293 1.00 96.19 135 LEU A N 1
ATOM 1082 C CA . LEU A 1 135 ? -3.774 -4.255 9.161 1.00 96.19 135 LEU A CA 1
ATOM 1083 C C . LEU A 1 135 ? -5.199 -4.176 8.585 1.00 96.19 135 LEU A C 1
ATOM 1085 O O . LEU A 1 135 ? -5.312 -4.035 7.363 1.00 96.19 135 LEU A O 1
ATOM 1089 N N . PRO A 1 136 ? -6.277 -4.161 9.395 1.00 96.88 136 PRO A N 1
ATOM 1090 C CA . PRO A 1 136 ? -7.628 -3.928 8.893 1.00 96.88 136 PRO A CA 1
ATOM 1091 C C . PRO A 1 136 ? -7.784 -2.652 8.069 1.00 96.88 136 PRO A C 1
ATOM 1093 O O . PRO A 1 136 ? -8.367 -2.676 6.982 1.00 96.88 136 PRO A O 1
ATOM 1096 N N . VAL A 1 137 ? -7.226 -1.537 8.552 1.00 96.75 137 VAL A N 1
ATOM 1097 C CA . VAL A 1 137 ? -7.304 -0.247 7.858 1.00 96.75 137 VAL A CA 1
ATOM 1098 C C . VAL A 1 137 ? -6.527 -0.296 6.544 1.00 96.75 137 VAL A C 1
ATOM 1100 O O . VAL A 1 137 ? -7.022 0.187 5.524 1.00 96.75 137 VAL A O 1
ATOM 1103 N N . LEU A 1 138 ? -5.347 -0.922 6.528 1.00 96.25 138 LEU A N 1
ATOM 1104 C CA . LEU A 1 138 ? -4.564 -1.107 5.306 1.00 96.25 138 LEU A CA 1
ATOM 1105 C C . LEU A 1 138 ? -5.310 -1.957 4.270 1.00 96.25 138 LEU A C 1
ATOM 1107 O O . LEU A 1 138 ? -5.331 -1.595 3.091 1.00 96.25 138 LEU A O 1
ATOM 1111 N N . ILE A 1 139 ? -5.951 -3.050 4.693 1.00 94.75 139 ILE A N 1
ATOM 1112 C CA . ILE A 1 139 ? -6.765 -3.902 3.817 1.00 94.75 139 ILE A CA 1
ATOM 1113 C C . ILE A 1 139 ? -7.934 -3.095 3.246 1.00 94.75 139 ILE A C 1
ATOM 1115 O O . ILE A 1 139 ? -8.126 -3.076 2.030 1.00 94.75 139 ILE A O 1
ATOM 1119 N N . TYR A 1 140 ? -8.672 -2.372 4.093 1.00 95.75 140 TYR A N 1
ATOM 1120 C CA . TYR A 1 140 ? -9.801 -1.545 3.663 1.00 95.75 140 TYR A CA 1
ATOM 1121 C C . TYR A 1 140 ? -9.383 -0.484 2.639 1.00 95.75 140 TYR A C 1
ATOM 1123 O O . TYR A 1 140 ? -9.996 -0.367 1.576 1.00 95.75 140 TYR A O 1
ATOM 1131 N N . VAL A 1 141 ? -8.305 0.255 2.922 1.00 95.19 141 VAL A N 1
ATOM 1132 C CA . VAL A 1 141 ? -7.731 1.252 2.008 1.00 95.19 141 VAL A CA 1
ATOM 1133 C C . VAL A 1 141 ? -7.332 0.601 0.686 1.00 95.19 141 VAL A C 1
ATOM 1135 O O . VAL A 1 141 ? -7.682 1.125 -0.368 1.00 95.19 141 VAL A O 1
ATOM 1138 N N . THR A 1 142 ? -6.667 -0.555 0.721 1.00 93.06 142 THR A N 1
ATOM 1139 C CA . THR A 1 142 ? -6.212 -1.269 -0.482 1.00 93.06 142 THR A CA 1
ATOM 1140 C C . THR A 1 142 ? -7.379 -1.723 -1.358 1.00 93.06 142 THR A C 1
ATOM 1142 O O . THR A 1 142 ? -7.331 -1.531 -2.571 1.00 93.06 142 THR A O 1
ATOM 1145 N N . ILE A 1 143 ? -8.451 -2.254 -0.759 1.00 91.81 143 ILE A N 1
ATOM 1146 C CA . ILE A 1 143 ? -9.670 -2.656 -1.481 1.00 91.81 143 ILE A CA 1
ATOM 1147 C C . ILE A 1 143 ? -10.373 -1.437 -2.097 1.00 91.81 143 ILE A C 1
ATOM 1149 O O . ILE A 1 143 ? -10.925 -1.532 -3.189 1.00 91.81 143 ILE A O 1
ATOM 1153 N N . LYS A 1 144 ? -10.375 -0.288 -1.408 1.00 92.06 144 LYS A N 1
ATOM 1154 C CA . LYS A 1 144 ? -11.016 0.950 -1.889 1.00 92.06 144 LYS A CA 1
ATOM 1155 C C . LYS A 1 144 ? -10.217 1.677 -2.970 1.00 92.06 144 LYS A C 1
ATOM 1157 O O . LYS A 1 144 ? -10.782 2.505 -3.688 1.00 92.06 144 LYS A O 1
ATOM 1162 N N . VAL A 1 145 ? -8.925 1.394 -3.115 1.00 88.88 145 VAL A N 1
ATOM 1163 C CA . VAL A 1 145 ? -8.142 1.885 -4.250 1.00 88.88 145 VAL A CA 1
ATOM 1164 C C . VAL A 1 145 ? -8.489 1.065 -5.480 1.00 88.88 145 VAL A C 1
ATOM 1166 O O . VAL A 1 145 ? -8.292 -0.137 -5.459 1.00 88.88 145 VAL A O 1
ATOM 1169 N N . ARG A 1 146 ? -8.879 1.705 -6.591 1.00 72.81 146 ARG A N 1
ATOM 1170 C CA . ARG A 1 146 ? -8.854 1.053 -7.911 1.00 72.81 146 ARG A CA 1
ATOM 1171 C C . ARG A 1 146 ? -7.420 0.974 -8.427 1.00 72.81 146 ARG A C 1
ATOM 1173 O O . ARG A 1 146 ? -6.929 1.923 -9.041 1.00 72.81 146 ARG A O 1
ATOM 1180 N N . LEU A 1 147 ? -6.741 -0.134 -8.171 1.00 66.56 147 LEU A N 1
ATOM 1181 C CA . LEU A 1 147 ? -5.473 -0.454 -8.814 1.00 66.56 147 LEU A CA 1
ATOM 1182 C C . LEU A 1 147 ? -5.782 -1.394 -9.983 1.00 66.56 147 LEU A C 1
ATOM 1184 O O . LEU A 1 147 ? -6.449 -2.402 -9.821 1.00 66.56 147 LEU A O 1
ATOM 1188 N N . ASN A 1 148 ? -5.320 -1.085 -11.189 1.00 63.22 148 ASN A N 1
ATOM 1189 C CA . ASN A 1 148 ? -5.544 -1.990 -12.326 1.00 63.22 148 ASN A CA 1
ATOM 1190 C C . ASN A 1 148 ? -4.515 -3.137 -12.372 1.00 63.22 148 ASN A C 1
ATOM 1192 O O . ASN A 1 148 ? -4.553 -3.943 -13.292 1.00 63.22 148 ASN A O 1
ATOM 1196 N N . ILE A 1 149 ? -3.555 -3.152 -11.435 1.00 60.16 149 ILE A N 1
ATOM 1197 C CA . ILE A 1 149 ? -2.319 -3.935 -11.530 1.00 60.16 149 ILE A CA 1
ATOM 1198 C C . ILE A 1 149 ? -1.850 -4.351 -10.123 1.00 60.16 149 ILE A C 1
ATOM 1200 O O . ILE A 1 149 ? -0.897 -3.786 -9.589 1.00 60.16 149 ILE A O 1
ATOM 1204 N N . TYR A 1 150 ? -2.566 -5.258 -9.462 1.00 59.56 150 TYR A N 1
ATOM 1205 C CA . TYR A 1 150 ? -2.269 -5.672 -8.082 1.00 59.56 150 TYR A CA 1
ATOM 1206 C C . TYR A 1 150 ? -1.250 -6.826 -8.008 1.00 59.56 150 TYR A C 1
ATOM 1208 O O . TYR A 1 150 ? -0.515 -6.932 -7.031 1.00 59.56 150 TYR A O 1
ATOM 1216 N N . HIS A 1 151 ? -1.185 -7.686 -9.022 1.00 54.22 151 HIS A N 1
ATOM 1217 C CA . HIS A 1 151 ? -0.428 -8.937 -9.042 1.00 54.22 151 HIS A CA 1
ATOM 1218 C C . HIS A 1 151 ? 1.080 -8.689 -9.163 1.00 54.22 151 HIS A C 1
ATOM 1220 O O . HIS A 1 151 ? 1.861 -9.191 -8.355 1.00 54.22 151 HIS A O 1
ATOM 1226 N N . TYR A 1 152 ? 1.512 -7.809 -10.073 1.00 58.22 152 TYR A N 1
ATOM 1227 C CA . TYR A 1 152 ? 2.938 -7.459 -10.205 1.00 58.22 152 TYR A CA 1
ATOM 1228 C C . TYR A 1 152 ? 3.476 -6.587 -9.061 1.00 58.22 152 TYR A C 1
ATOM 1230 O O . TYR A 1 152 ? 4.668 -6.284 -9.034 1.00 58.22 152 TYR A O 1
ATOM 1238 N N . MET A 1 153 ? 2.623 -6.151 -8.125 1.00 54.41 153 MET A N 1
ATOM 1239 C CA . MET A 1 153 ? 3.066 -5.432 -6.925 1.00 54.41 153 MET A CA 1
ATOM 1240 C C . MET A 1 153 ? 3.758 -6.358 -5.922 1.00 54.41 153 MET A C 1
ATOM 1242 O O . MET A 1 153 ? 4.603 -5.878 -5.176 1.00 54.41 153 MET A O 1
ATOM 1246 N N . ILE A 1 154 ? 3.438 -7.660 -5.922 1.00 50.81 154 ILE A N 1
ATOM 1247 C CA . ILE A 1 154 ? 4.034 -8.651 -5.009 1.00 50.81 154 ILE A CA 1
ATOM 1248 C C . ILE A 1 154 ? 5.302 -9.274 -5.610 1.00 50.81 154 ILE A C 1
ATOM 1250 O O . ILE A 1 154 ? 6.237 -9.551 -4.878 1.00 50.81 154 ILE A O 1
ATOM 1254 N N . TYR A 1 155 ? 5.374 -9.443 -6.936 1.00 50.25 155 TYR A N 1
ATOM 1255 C CA . TYR A 1 155 ? 6.528 -10.078 -7.596 1.00 50.25 155 TYR A CA 1
ATOM 1256 C C . TYR A 1 155 ? 7.770 -9.183 -7.743 1.00 50.25 155 TYR A C 1
ATOM 1258 O O . TYR A 1 155 ? 8.838 -9.679 -8.095 1.00 50.25 155 TYR A O 1
ATOM 1266 N N . LEU A 1 156 ? 7.639 -7.870 -7.523 1.00 49.41 156 LEU A N 1
ATOM 1267 C CA . LEU A 1 156 ? 8.747 -6.910 -7.635 1.00 49.41 156 LEU A CA 1
ATOM 1268 C C . LEU A 1 156 ? 9.286 -6.436 -6.268 1.00 49.41 156 LEU A C 1
ATOM 1270 O O . LEU A 1 156 ? 10.180 -5.586 -6.246 1.00 49.41 156 LEU A O 1
ATOM 1274 N N . LEU A 1 157 ? 8.714 -6.938 -5.167 1.00 42.81 157 LEU A N 1
ATOM 1275 C CA . LEU A 1 157 ? 9.160 -6.751 -3.780 1.00 42.81 157 LEU A CA 1
ATOM 1276 C C . LEU A 1 157 ? 9.845 -8.025 -3.285 1.00 42.81 157 LEU A C 1
ATOM 1278 O O . LEU A 1 157 ? 10.855 -7.876 -2.564 1.00 42.81 157 LEU A O 1
#

Radius of gyration: 22.22 Å; Cα contacts (8 Å, |Δi|>4): 126; chains: 1; bounding box: 72×51×47 Å

Sequence (157 aa):
MISKRTHHAPDQNTTSVQNSNEYKYAGQGLEKYVMTKLFTRVFASHPDDVKLDHQLSEKMALIQQFIRPENLDIKRTFQNETSWLLAQKELQKINMYKAPRDKLVCILNCCKVIGNLLLHASISSEDVPGADEFLPVLIYVTIKVRLNIYHYMIYLL

Secondary structure (DSSP, 8-state):
--------PPPHHHHHHHHHHHHHHHHHHHHHHHHHHHHHHHSS-SHHHHHHHHHHHHHHHHHTTT--GGGGT--GGG--HHHHHHHHHHHHGGGG--SHHHHHHHHHHHHHHHHHHHHHHHTTSSSPP-HHHHHHHHHHHHHHS--S--THHHHT-

Solvent-accessible surface area (backbone atoms only — not comparable to full-atom values): 9008 Å² total; per-residue (Å²): 138,81,83,82,79,78,80,79,73,81,55,72,71,57,58,55,53,49,51,56,49,51,54,52,53,51,51,51,52,49,47,38,51,52,31,61,72,41,36,79,67,74,50,80,59,49,72,66,59,49,50,51,16,51,54,50,36,53,51,38,60,58,48,50,76,72,69,52,60,68,82,52,72,47,52,74,76,69,68,48,70,70,51,44,52,52,20,28,56,33,43,61,48,31,81,81,44,68,25,56,68,59,27,49,49,18,50,52,48,17,51,49,40,49,52,51,47,41,54,60,43,28,75,80,39,99,60,82,75,49,67,82,62,45,51,37,51,51,52,53,35,56,49,68,37,91,56,83,62,63,55,70,62,62,80,66,108

pLDDT: mean 83.48, std 15.44, range [38.75, 97.81]

InterPro domains:
  IPR003123 VPS9 domain [PF02204] (85-148)
  IPR003123 VPS9 domain [PS51205] (50-157)
  IPR037191 VPS9 domain superfamily [G3DSA:1.20.1050.80] (47-156)
  IPR037191 VPS9 domain superfamily [SSF109993] (18-147)
  IPR045046 Vacuolar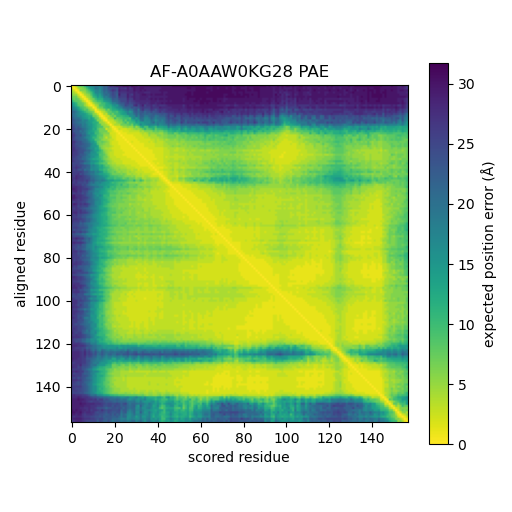 protein sorting-associated protein 9-like [PTHR23101] (27-144)

Organism: Quercus suber (NCBI:txid58331)

Nearest PDB structures (foldseek):
  2efc-assembly1_A  TM=9.645E-01  e=3.344E-11  Arabidopsis thaliana
  2efh-assembly2_C  TM=9.611E-01  e=3.696E-11  Arabidopsis thaliana
  2ot3-assembly1_A  TM=7.651E-01  e=2.350E-05  Homo sapiens
  4q9u-assembly1_A  TM=7.963E-01  e=6.392E-04  Homo sapiens

Foldseek 3Di:
DDDPPDPPDPDPVVVVVVVVVVVVVVVQVVLQVVLVVCVVPPPPPDPVLLVVLQVVLVVLVVCLVDDDLVVLPADPLLDDPVLLVQLLVLQLCLVVGRGLVSNVRSNVSSLVSSQVSQCVSCVVPVDRDDPSNRVSSSVNSVSNHNDSRDRVNVVSD